Protein AF-A0AAE7MMC0-F1 (afdb_monomer)

Mean predicted aligned error: 6.82 Å

Radius of gyration: 14.6 Å; Cα contacts (8 Å, |Δi|>4): 59; chains: 1; bounding box: 39×28×36 Å

Secondary structure (DSSP, 8-state):
--HHHHHHHHHHTTPPP-SS--TT--EEEE-----STT-S----HHHHHHHHHHHTT--PEEEEHHHHHHHHHHHHHHHHHTT-

Structure (mmCIF, N/CA/C/O backbone):
data_AF-A0AAE7MMC0-F1
#
_entry.id   AF-A0AAE7MMC0-F1
#
loop_
_atom_site.group_PDB
_atom_site.id
_atom_site.type_symbol
_atom_site.label_atom_id
_atom_site.label_alt_id
_atom_site.label_comp_id
_atom_site.label_asym_id
_atom_site.label_entity_id
_atom_site.label_seq_id
_atom_site.pdbx_PDB_ins_code
_atom_site.Cartn_x
_atom_site.Cartn_y
_atom_site.Cartn_z
_atom_site.occupancy
_atom_site.B_iso_or_equiv
_atom_site.auth_seq_id
_atom_site.auth_comp_id
_atom_site.auth_asym_id
_atom_site.auth_atom_id
_atom_site.pdbx_PDB_model_num
ATOM 1 N N . MET A 1 1 ? 3.368 -8.708 6.518 1.00 82.00 1 MET A N 1
ATOM 2 C CA . MET A 1 1 ? 1.906 -8.940 6.651 1.00 82.00 1 MET A CA 1
ATOM 3 C C . MET A 1 1 ? 1.378 -9.693 5.428 1.00 82.00 1 MET A C 1
ATOM 5 O O . MET A 1 1 ? 1.956 -9.578 4.355 1.00 82.00 1 MET A O 1
ATOM 9 N N . THR A 1 2 ? 0.296 -10.479 5.542 1.00 87.62 2 THR A N 1
ATOM 10 C CA . THR A 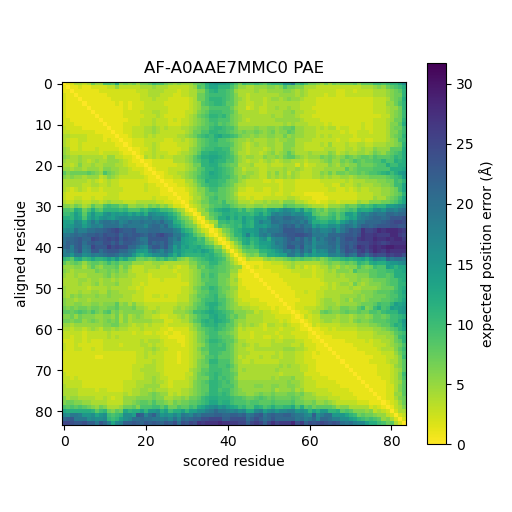1 2 ? -0.305 -11.123 4.355 1.00 87.62 2 THR A CA 1
ATOM 11 C C . THR A 1 2 ? -1.101 -10.117 3.524 1.00 87.62 2 THR A C 1
ATOM 13 O O . THR A 1 2 ? -1.718 -9.200 4.065 1.00 87.62 2 THR A O 1
ATOM 16 N N . ARG A 1 3 ? -1.158 -10.318 2.202 1.00 86.44 3 ARG A N 1
ATOM 17 C CA . ARG A 1 3 ? -1.930 -9.450 1.296 1.00 86.44 3 ARG A CA 1
ATOM 18 C C . ARG A 1 3 ? -3.393 -9.306 1.732 1.00 86.44 3 ARG A C 1
ATOM 20 O O . ARG A 1 3 ? -3.899 -8.195 1.750 1.00 86.44 3 ARG A O 1
ATOM 27 N N . LYS A 1 4 ? -4.039 -10.402 2.146 1.00 90.69 4 LYS A N 1
ATOM 28 C CA . LYS A 1 4 ? -5.441 -10.396 2.598 1.00 90.69 4 LYS A CA 1
ATOM 29 C C . LYS A 1 4 ? -5.653 -9.512 3.835 1.00 90.69 4 LYS A C 1
ATOM 31 O O . LYS A 1 4 ? -6.628 -8.774 3.884 1.00 90.69 4 LYS A O 1
ATOM 36 N N . ARG A 1 5 ? -4.723 -9.541 4.801 1.00 91.00 5 ARG A N 1
ATOM 37 C CA . ARG A 1 5 ? -4.774 -8.666 5.988 1.00 91.00 5 ARG A CA 1
ATOM 38 C C . ARG A 1 5 ? -4.608 -7.195 5.608 1.00 91.00 5 ARG A C 1
ATOM 40 O O . ARG A 1 5 ? -5.378 -6.368 6.074 1.00 91.00 5 ARG A O 1
ATOM 47 N N . ALA A 1 6 ? -3.669 -6.891 4.711 1.00 90.25 6 ALA A N 1
ATOM 48 C CA . ALA A 1 6 ? -3.474 -5.529 4.215 1.00 90.25 6 ALA A CA 1
ATOM 49 C C . ALA A 1 6 ? -4.745 -4.985 3.546 1.00 90.25 6 ALA A C 1
ATOM 51 O O . ALA A 1 6 ? -5.169 -3.873 3.830 1.00 90.25 6 ALA A O 1
ATOM 52 N N . GLN A 1 7 ? -5.376 -5.797 2.694 1.00 92.44 7 GLN A N 1
ATOM 53 C CA . GLN A 1 7 ? -6.610 -5.425 2.002 1.00 92.44 7 GLN A CA 1
ATOM 54 C C . GLN A 1 7 ? -7.757 -5.172 2.982 1.00 92.44 7 GLN A C 1
ATOM 56 O O . GLN A 1 7 ? -8.442 -4.170 2.831 1.00 92.44 7 GLN A O 1
ATOM 61 N N . ALA A 1 8 ? -7.913 -6.024 4.001 1.00 92.25 8 ALA A N 1
ATOM 62 C CA . ALA A 1 8 ? -8.934 -5.848 5.031 1.00 92.25 8 ALA A CA 1
ATOM 63 C C . ALA A 1 8 ? -8.763 -4.534 5.815 1.00 92.25 8 ALA A C 1
ATOM 65 O O . ALA A 1 8 ? -9.749 -3.849 6.074 1.00 92.25 8 ALA A O 1
ATOM 66 N N . LEU A 1 9 ? -7.522 -4.154 6.149 1.00 92.50 9 LEU A N 1
ATOM 67 C CA . LEU A 1 9 ? -7.234 -2.876 6.813 1.00 92.50 9 LEU A CA 1
ATOM 68 C C . LEU A 1 9 ? -7.585 -1.682 5.922 1.00 92.50 9 LEU A C 1
ATOM 70 O O . LEU A 1 9 ? -8.264 -0.770 6.376 1.00 92.50 9 LEU A O 1
ATOM 74 N N . VAL A 1 10 ? -7.170 -1.716 4.650 1.00 92.69 10 VAL A N 1
ATOM 75 C CA . VAL A 1 10 ? -7.477 -0.666 3.663 1.00 92.69 10 VAL A CA 1
ATOM 76 C C . VAL A 1 10 ? -8.990 -0.489 3.522 1.00 92.69 10 VAL A C 1
ATOM 78 O O . VAL A 1 10 ? -9.484 0.628 3.633 1.00 92.69 10 VAL A O 1
ATOM 81 N N . THR A 1 11 ? -9.740 -1.580 3.351 1.00 91.38 11 THR A N 1
ATOM 82 C CA . THR A 1 11 ? -11.206 -1.507 3.267 1.00 91.38 11 THR A CA 1
ATOM 83 C C . THR A 1 11 ? -11.842 -1.034 4.573 1.00 91.38 11 THR A C 1
ATOM 85 O O . THR A 1 11 ? -12.829 -0.311 4.533 1.00 91.38 11 THR A O 1
ATOM 88 N N . GLY A 1 12 ? -11.274 -1.407 5.726 1.00 88.44 12 GLY A N 1
ATOM 89 C CA . GLY A 1 12 ? -11.788 -1.026 7.044 1.00 88.44 12 GLY A CA 1
ATOM 90 C C . GLY A 1 12 ? -11.698 0.473 7.333 1.00 88.44 12 GLY A C 1
ATOM 91 O O . GLY A 1 12 ? -12.555 1.001 8.029 1.00 88.44 12 GLY A O 1
ATOM 92 N N . VAL A 1 13 ? -10.713 1.170 6.756 1.00 90.19 13 VAL A N 1
ATOM 93 C CA . VAL A 1 13 ? -10.581 2.637 6.853 1.00 90.19 13 VAL A CA 1
ATOM 94 C C . VAL A 1 13 ? -11.245 3.382 5.683 1.00 90.19 13 VAL A C 1
ATOM 96 O O . VAL A 1 13 ? -11.015 4.573 5.494 1.00 90.19 13 VAL A O 1
ATOM 99 N N . GLY A 1 14 ? -12.043 2.689 4.862 1.00 89.25 14 GLY A N 1
ATOM 100 C CA . GLY A 1 14 ? -12.758 3.282 3.726 1.00 89.25 14 GLY A CA 1
ATOM 101 C C . GLY A 1 14 ? -11.888 3.581 2.500 1.00 89.25 14 GLY A C 1
ATOM 102 O O . GLY A 1 14 ? -12.301 4.328 1.615 1.00 89.25 14 GLY A O 1
ATOM 103 N N . TRP A 1 15 ? -10.679 3.026 2.422 1.00 91.56 15 TRP A N 1
ATOM 104 C CA . TRP A 1 15 ? -9.802 3.188 1.263 1.00 91.56 15 TRP A CA 1
ATOM 105 C C . TRP A 1 15 ? -10.053 2.107 0.202 1.00 91.56 15 TRP A C 1
ATOM 107 O O . TRP A 1 15 ? -10.514 1.001 0.489 1.00 91.56 15 TRP A O 1
ATOM 117 N N . ASN A 1 16 ? -9.670 2.404 -1.043 1.00 92.19 16 ASN A N 1
ATOM 118 C CA . ASN A 1 16 ? -9.859 1.498 -2.176 1.00 92.19 16 ASN A CA 1
ATOM 119 C C . ASN A 1 16 ? -8.638 0.603 -2.421 1.00 92.19 16 ASN A C 1
ATOM 121 O O . ASN A 1 16 ? -7.521 1.070 -2.651 1.00 92.19 16 ASN A O 1
ATOM 125 N N . VAL A 1 17 ? -8.871 -0.709 -2.453 1.00 90.81 17 VAL A N 1
ATOM 126 C C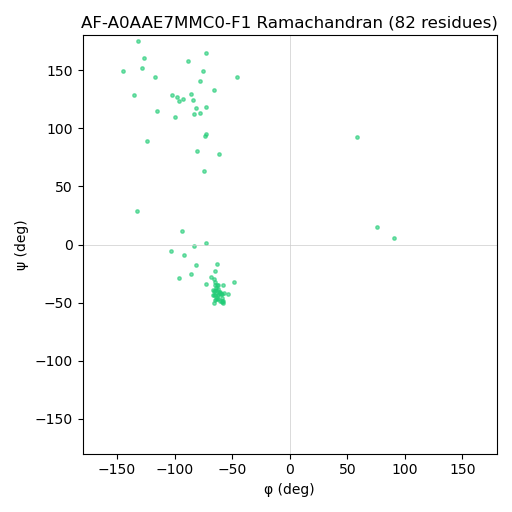A . VAL A 1 17 ? -7.864 -1.711 -2.818 1.00 90.81 17 VAL A CA 1
ATOM 127 C C . VAL A 1 17 ? -7.832 -1.888 -4.334 1.00 90.81 17 VAL A C 1
ATOM 129 O O . VAL A 1 17 ? -8.850 -2.180 -4.952 1.00 90.81 17 VAL A O 1
ATOM 132 N N . GLN A 1 18 ? -6.641 -1.820 -4.934 1.00 87.38 18 GLN A N 1
ATOM 133 C CA . GLN A 1 18 ? -6.438 -2.127 -6.354 1.00 87.38 18 GLN A CA 1
ATOM 134 C C . GLN A 1 18 ? -5.504 -3.332 -6.542 1.00 87.38 18 GLN A C 1
ATOM 136 O O . GLN A 1 18 ? -4.545 -3.547 -5.793 1.00 87.38 18 GLN A O 1
ATOM 141 N N . HIS A 1 19 ? -5.778 -4.153 -7.560 1.00 84.56 19 HIS A N 1
ATOM 142 C CA . HIS A 1 19 ? -4.971 -5.343 -7.862 1.00 84.56 19 HIS A CA 1
ATOM 143 C C . HIS A 1 19 ? -3.750 -5.038 -8.740 1.00 84.56 19 HIS A C 1
ATOM 145 O O . HIS A 1 19 ? -2.747 -5.761 -8.642 1.00 84.56 19 HIS A O 1
ATOM 151 N N . ALA A 1 20 ? -3.816 -3.962 -9.524 1.00 83.44 20 ALA A N 1
ATOM 152 C CA . ALA A 1 20 ? -2.778 -3.453 -10.414 1.00 83.44 20 ALA A CA 1
ATOM 153 C C . ALA A 1 20 ? -2.502 -1.968 -10.123 1.00 83.44 20 ALA A C 1
ATOM 155 O O . ALA A 1 20 ? -3.325 -1.302 -9.501 1.00 83.44 20 ALA A O 1
ATOM 156 N N . VAL A 1 21 ? -1.339 -1.475 -10.557 1.00 83.94 21 VAL A N 1
ATOM 157 C CA . VAL A 1 21 ? -1.004 -0.048 -10.482 1.00 83.94 21 VAL A CA 1
ATOM 158 C C . VAL A 1 21 ? -1.613 0.641 -11.700 1.00 83.94 21 VAL A C 1
ATOM 160 O O . VAL A 1 21 ? -1.369 0.219 -12.827 1.00 83.94 21 VAL A O 1
ATOM 163 N N . THR A 1 22 ? -2.424 1.665 -11.466 1.00 88.00 22 THR A N 1
ATOM 164 C CA . THR A 1 22 ? -3.175 2.404 -12.486 1.00 88.00 22 THR A CA 1
ATOM 165 C C . THR A 1 22 ? -2.999 3.912 -12.299 1.00 88.00 22 THR A C 1
ATOM 167 O O . THR A 1 22 ? -2.440 4.369 -11.298 1.00 88.00 22 THR A O 1
ATOM 170 N N . LYS A 1 23 ? -3.555 4.709 -13.221 1.00 85.94 23 LYS A N 1
ATOM 171 C CA . LYS A 1 23 ? -3.588 6.179 -13.108 1.00 85.94 23 LYS A CA 1
ATOM 172 C C . LYS A 1 23 ? -4.386 6.700 -11.906 1.00 85.94 23 LYS A C 1
ATOM 174 O O . LYS A 1 23 ? -4.229 7.849 -11.515 1.00 85.94 23 LYS A O 1
ATOM 179 N N . GLN A 1 24 ? -5.224 5.854 -11.305 1.00 87.38 24 GLN A N 1
ATOM 180 C CA . GLN A 1 24 ? -5.982 6.174 -10.093 1.00 87.38 24 GLN A CA 1
ATOM 181 C C . GLN A 1 24 ? -5.236 5.771 -8.814 1.00 87.38 24 GLN A C 1
ATOM 183 O O . GLN A 1 24 ? -5.681 6.085 -7.713 1.00 87.38 24 GLN A O 1
ATOM 188 N N . THR A 1 25 ? -4.123 5.039 -8.928 1.00 89.25 25 THR A N 1
ATOM 189 C CA . THR A 1 25 ? -3.346 4.609 -7.766 1.00 89.25 25 THR A CA 1
ATOM 190 C C . THR A 1 25 ? -2.605 5.799 -7.162 1.00 89.25 25 THR A C 1
ATOM 192 O O . THR A 1 25 ? -1.731 6.392 -7.789 1.00 89.25 25 THR A O 1
ATOM 195 N N . THR A 1 26 ? -2.915 6.122 -5.913 1.00 90.31 26 THR A N 1
ATOM 196 C CA . THR A 1 26 ? -2.233 7.177 -5.146 1.00 90.31 26 THR A CA 1
ATOM 197 C C . THR A 1 26 ? -1.123 6.618 -4.256 1.00 90.31 26 THR A C 1
ATOM 199 O O . THR A 1 26 ? -0.123 7.289 -4.008 1.00 90.31 26 THR A O 1
ATOM 202 N N . LEU A 1 27 ? -1.263 5.363 -3.817 1.00 91.38 27 LEU A N 1
ATOM 203 C CA . LEU A 1 27 ? -0.374 4.712 -2.861 1.00 91.38 27 LEU A CA 1
ATOM 204 C C . LEU A 1 27 ? -0.025 3.291 -3.327 1.00 91.38 27 LEU A C 1
ATOM 206 O O . LEU A 1 27 ? -0.914 2.483 -3.599 1.00 91.38 27 LEU A O 1
ATOM 210 N N . LEU A 1 28 ? 1.264 2.961 -3.375 1.00 91.62 28 LEU A N 1
ATOM 211 C CA . LEU A 1 28 ? 1.757 1.602 -3.581 1.00 91.62 28 LEU A CA 1
ATOM 212 C C . LEU A 1 28 ? 2.504 1.132 -2.332 1.00 91.62 28 LEU A C 1
ATOM 214 O O . LEU A 1 28 ? 3.581 1.636 -2.018 1.00 91.62 28 LEU A O 1
ATOM 218 N N . VAL A 1 29 ? 1.961 0.113 -1.664 1.00 89.25 29 VAL A N 1
ATOM 219 C CA . VAL A 1 29 ? 2.646 -0.567 -0.558 1.00 89.25 29 VAL A CA 1
ATOM 220 C C . VAL A 1 29 ? 3.633 -1.579 -1.128 1.00 89.25 29 VAL A C 1
ATOM 222 O O . VAL A 1 29 ? 3.247 -2.541 -1.799 1.00 89.25 29 VAL A O 1
ATOM 225 N N . VAL A 1 30 ? 4.913 -1.363 -0.854 1.00 85.94 30 VAL A N 1
ATOM 226 C CA . VAL A 1 30 ? 6.008 -2.235 -1.265 1.00 85.94 30 VAL A CA 1
ATOM 227 C C . VAL A 1 30 ? 6.386 -3.114 -0.079 1.00 85.94 30 VAL A C 1
ATOM 229 O O . VAL A 1 30 ? 6.937 -2.652 0.919 1.00 85.94 30 VAL A O 1
ATOM 232 N N . GLY A 1 31 ? 6.068 -4.403 -0.188 1.00 75.88 31 GLY A N 1
ATOM 233 C CA . GLY A 1 31 ? 6.569 -5.410 0.739 1.00 75.88 31 GLY A CA 1
ATOM 234 C C . GLY A 1 31 ? 8.015 -5.760 0.405 1.00 75.88 31 GLY A C 1
ATOM 235 O O . GLY A 1 31 ? 8.368 -5.884 -0.768 1.00 75.88 31 GLY A O 1
ATOM 236 N N . TYR A 1 32 ? 8.844 -5.947 1.427 1.00 68.44 32 TYR A N 1
ATOM 237 C CA . TYR A 1 32 ? 10.178 -6.501 1.241 1.00 68.44 32 TYR A CA 1
ATOM 238 C C . TYR A 1 32 ? 10.071 -8.025 1.195 1.00 68.44 32 TYR A C 1
ATOM 240 O O . TYR A 1 32 ? 9.709 -8.659 2.187 1.00 68.44 32 TYR A O 1
ATOM 248 N N . ARG A 1 33 ? 10.341 -8.623 0.034 1.00 60.44 33 ARG A N 1
ATOM 249 C CA . ARG A 1 33 ? 10.441 -10.076 -0.111 1.00 60.44 33 ARG A CA 1
ATOM 250 C C . ARG A 1 33 ? 11.805 -10.379 -0.712 1.00 60.44 33 ARG A C 1
ATOM 252 O O . ARG A 1 33 ? 11.963 -10.400 -1.919 1.00 60.44 33 ARG A O 1
ATOM 259 N N . GLN A 1 34 ? 12.808 -10.553 0.140 1.00 55.47 34 GLN A N 1
ATOM 260 C CA . GLN A 1 34 ? 14.125 -10.989 -0.309 1.00 55.47 34 GLN A CA 1
ATOM 261 C C . GLN A 1 34 ? 14.024 -12.476 -0.662 1.00 55.47 34 GLN A C 1
ATOM 263 O O . GLN A 1 34 ? 14.072 -13.336 0.213 1.00 55.47 34 GLN A O 1
ATOM 268 N N . THR A 1 35 ? 13.772 -12.789 -1.931 1.00 56.88 35 THR A N 1
ATOM 269 C CA . THR A 1 35 ? 13.678 -14.181 -2.395 1.00 56.88 35 THR A CA 1
ATOM 270 C C . THR A 1 35 ? 15.046 -14.802 -2.663 1.00 56.88 35 THR A C 1
ATOM 272 O O . THR A 1 35 ? 15.146 -16.025 -2.707 1.00 56.88 35 THR A O 1
ATOM 275 N N . LYS A 1 36 ? 16.101 -13.988 -2.816 1.00 58.88 36 LYS A N 1
ATOM 276 C CA . LYS A 1 36 ? 17.492 -14.426 -3.002 1.00 58.88 36 LYS A CA 1
ATOM 277 C C . LYS A 1 36 ? 18.467 -13.472 -2.309 1.00 58.88 36 LYS A C 1
ATOM 279 O O . LYS A 1 36 ? 18.212 -12.274 -2.225 1.00 58.88 36 LYS A O 1
ATOM 284 N N . LEU A 1 37 ? 19.599 -14.012 -1.853 1.00 57.31 37 LEU A N 1
ATOM 285 C CA . LEU A 1 37 ? 20.662 -13.281 -1.147 1.00 57.31 37 LEU A CA 1
ATOM 286 C C . LEU A 1 37 ? 21.353 -12.217 -2.029 1.00 57.31 37 LEU A C 1
ATOM 288 O O . LEU A 1 37 ? 21.915 -11.261 -1.509 1.00 57.31 37 LEU A O 1
ATOM 292 N N . THR A 1 38 ? 21.283 -12.364 -3.357 1.00 58.09 38 THR A N 1
ATOM 293 C CA . THR A 1 38 ? 21.995 -11.530 -4.341 1.00 58.09 38 THR A CA 1
ATOM 294 C C . THR A 1 38 ? 21.104 -11.050 -5.490 1.00 58.09 38 THR A C 1
ATOM 296 O O . THR A 1 38 ? 21.602 -10.879 -6.598 1.00 58.09 38 THR A O 1
ATOM 299 N N . ASP A 1 39 ? 19.794 -10.866 -5.286 1.00 51.53 39 ASP A N 1
ATOM 300 C CA . ASP A 1 39 ? 18.973 -10.233 -6.330 1.00 51.53 39 ASP A CA 1
ATOM 301 C C . ASP A 1 39 ? 19.199 -8.712 -6.291 1.00 51.53 39 ASP A C 1
ATOM 303 O O . ASP A 1 39 ? 18.843 -8.070 -5.292 1.00 51.53 39 ASP A O 1
ATOM 307 N N . PRO A 1 40 ? 19.812 -8.108 -7.329 1.00 49.84 40 PRO A N 1
ATOM 308 C CA . PRO A 1 40 ? 20.027 -6.677 -7.366 1.00 49.84 40 PRO A CA 1
ATOM 309 C C . PRO A 1 40 ? 18.669 -6.031 -7.613 1.00 49.84 40 PRO A C 1
ATOM 311 O O . PRO A 1 40 ? 18.224 -5.908 -8.746 1.00 49.84 40 PRO A O 1
ATOM 314 N N . LEU A 1 41 ? 18.010 -5.636 -6.522 1.00 54.75 41 LEU A N 1
ATOM 315 C CA . LEU A 1 41 ? 16.704 -4.986 -6.516 1.00 54.75 41 LEU A CA 1
ATOM 316 C C . LEU A 1 41 ? 15.639 -5.864 -7.191 1.00 54.75 41 LEU A C 1
ATOM 318 O O . LEU A 1 41 ? 15.395 -5.743 -8.385 1.00 54.75 41 LEU A O 1
ATOM 322 N N . ASP A 1 42 ? 14.934 -6.681 -6.405 1.00 55.47 42 ASP A N 1
ATOM 323 C CA . ASP A 1 42 ? 13.682 -7.329 -6.818 1.00 55.47 42 ASP A CA 1
ATOM 324 C C . ASP A 1 42 ? 12.622 -6.248 -7.133 1.00 55.47 42 ASP A C 1
ATOM 326 O O . ASP A 1 42 ? 11.773 -5.855 -6.322 1.00 55.47 42 ASP A O 1
ATOM 330 N N . GLN A 1 43 ? 12.751 -5.633 -8.309 1.00 63.06 43 GLN A N 1
ATOM 331 C CA . GLN A 1 43 ? 11.858 -4.612 -8.816 1.00 63.06 43 GLN A CA 1
ATOM 332 C C . GLN A 1 43 ? 10.650 -5.333 -9.389 1.00 63.06 43 GLN A C 1
ATOM 334 O O . GLN A 1 43 ? 10.542 -5.542 -10.596 1.00 63.06 43 GLN A O 1
ATOM 339 N N . SER A 1 44 ? 9.729 -5.728 -8.505 1.00 74.88 44 SER A N 1
ATOM 340 C CA . SER A 1 44 ? 8.452 -6.297 -8.937 1.00 74.88 44 SER A CA 1
ATOM 341 C C . SER A 1 44 ? 7.851 -5.441 -10.061 1.00 74.88 44 SER A C 1
ATOM 343 O O . SER A 1 44 ? 7.949 -4.211 -10.025 1.00 74.88 44 SER A O 1
ATOM 345 N N . ARG A 1 45 ? 7.185 -6.064 -11.042 1.00 79.19 45 ARG A N 1
ATOM 346 C CA . ARG A 1 45 ? 6.571 -5.347 -12.182 1.00 79.19 45 ARG A CA 1
ATOM 347 C C . ARG A 1 45 ? 5.727 -4.142 -11.738 1.00 79.19 45 ARG A C 1
ATOM 349 O O . ARG A 1 45 ? 5.723 -3.116 -12.398 1.00 79.19 45 ARG A O 1
ATOM 356 N N . LYS A 1 46 ? 5.091 -4.229 -10.562 1.00 81.81 46 LYS A N 1
ATOM 357 C CA . LYS A 1 46 ? 4.324 -3.135 -9.945 1.00 81.81 46 LYS A CA 1
ATOM 358 C C . LYS A 1 46 ? 5.178 -1.930 -9.556 1.00 81.81 46 LYS A C 1
ATOM 360 O O . LYS A 1 46 ? 4.734 -0.803 -9.737 1.00 81.81 46 LYS A O 1
ATOM 365 N N . LYS A 1 47 ? 6.382 -2.158 -9.025 1.00 83.38 47 LYS A N 1
ATOM 366 C CA . LYS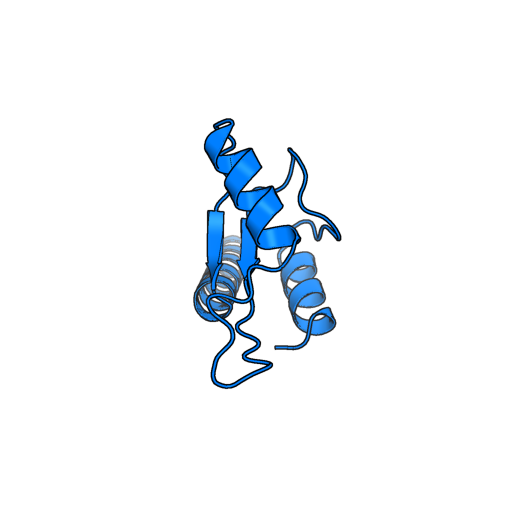 A 1 47 ? 7.332 -1.092 -8.687 1.00 83.38 47 LYS A CA 1
ATOM 367 C C . LYS A 1 47 ? 7.794 -0.372 -9.953 1.00 83.38 47 LYS A C 1
ATOM 369 O O . LYS A 1 47 ? 7.782 0.851 -9.964 1.00 83.38 47 LYS A O 1
ATOM 374 N N . LEU A 1 48 ? 8.111 -1.110 -11.018 1.00 85.31 48 LEU A N 1
ATOM 375 C CA . LEU A 1 48 ? 8.474 -0.525 -12.315 1.00 85.31 48 LEU A CA 1
ATOM 376 C C . LEU A 1 48 ? 7.338 0.326 -12.895 1.00 85.31 48 LEU A C 1
ATOM 378 O O . LEU A 1 48 ? 7.563 1.482 -13.237 1.00 85.31 48 LEU A O 1
ATOM 382 N N . THR A 1 49 ? 6.106 -0.195 -12.926 1.00 86.00 49 THR A N 1
ATOM 383 C CA . THR A 1 49 ? 4.934 0.570 -13.388 1.00 86.00 49 THR A CA 1
ATOM 384 C C . THR A 1 49 ? 4.699 1.821 -12.543 1.00 86.00 49 THR A C 1
ATOM 386 O O . THR A 1 49 ? 4.440 2.889 -13.083 1.00 86.00 49 THR A O 1
ATOM 389 N N . ALA A 1 50 ? 4.819 1.719 -11.218 1.00 87.56 50 ALA A N 1
ATOM 390 C CA . ALA A 1 50 ? 4.675 2.864 -10.325 1.00 87.56 50 ALA A CA 1
ATOM 391 C C . ALA A 1 50 ? 5.751 3.935 -10.546 1.00 87.56 50 ALA A C 1
ATOM 393 O O . ALA A 1 50 ? 5.441 5.122 -10.491 1.00 87.56 50 ALA A O 1
ATOM 394 N N . LEU A 1 51 ? 6.997 3.530 -10.806 1.00 87.38 51 LEU A N 1
ATOM 395 C CA . LEU A 1 51 ? 8.078 4.456 -11.140 1.00 87.38 51 LEU A CA 1
ATOM 396 C C . LEU A 1 51 ? 7.833 5.135 -12.490 1.00 87.38 51 LEU A C 1
ATOM 398 O O . LEU A 1 51 ? 7.970 6.351 -12.567 1.00 87.38 51 LEU A O 1
ATOM 402 N N . ALA A 1 52 ? 7.400 4.386 -13.509 1.00 88.56 52 ALA A N 1
ATOM 403 C CA . ALA A 1 52 ? 7.055 4.942 -14.817 1.00 88.56 52 ALA A CA 1
ATOM 404 C C . ALA A 1 52 ? 5.944 6.000 -14.705 1.00 88.56 52 ALA A C 1
ATOM 406 O O . ALA A 1 52 ? 6.123 7.133 -15.138 1.00 88.56 52 ALA A O 1
ATOM 407 N N . LEU A 1 53 ? 4.850 5.682 -14.008 1.00 88.62 53 LEU A N 1
ATOM 408 C CA . LEU A 1 53 ? 3.751 6.625 -13.776 1.00 88.62 53 LEU A CA 1
ATOM 409 C C . LEU A 1 53 ? 4.184 7.853 -12.962 1.00 88.62 53 LEU A C 1
ATOM 411 O O . LEU A 1 53 ? 3.718 8.965 -13.203 1.00 88.62 53 LEU A O 1
ATOM 415 N N . LYS A 1 54 ? 5.100 7.678 -12.004 1.00 89.00 54 LYS A N 1
ATOM 416 C CA . LYS A 1 54 ? 5.676 8.797 -11.253 1.00 89.00 54 LYS A CA 1
ATOM 417 C C . LYS A 1 54 ? 6.526 9.703 -12.154 1.00 89.00 54 LYS A C 1
ATOM 419 O O . LYS A 1 54 ? 6.449 10.920 -12.011 1.00 89.00 54 LYS A O 1
ATOM 424 N N . CYS A 1 55 ? 7.290 9.136 -13.091 1.00 88.56 55 CYS A N 1
ATOM 425 C CA . CYS A 1 55 ? 8.014 9.894 -14.118 1.00 88.56 55 CYS A CA 1
ATOM 426 C C . CYS A 1 55 ? 7.066 10.633 -15.076 1.00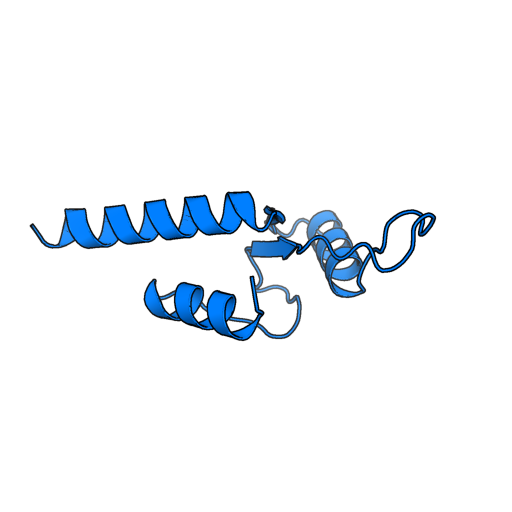 88.56 55 CYS A C 1
ATOM 428 O O . CYS A 1 55 ? 7.383 11.739 -15.498 1.00 88.56 55 CYS A O 1
ATOM 430 N N . GLU A 1 56 ? 5.883 10.080 -15.352 1.00 90.56 56 GLU A N 1
ATOM 431 C CA . GLU A 1 56 ? 4.804 10.746 -16.103 1.00 90.56 56 GLU A CA 1
ATOM 432 C C . GLU A 1 56 ? 4.095 11.866 -15.306 1.00 90.56 56 GLU A C 1
ATOM 434 O O . GLU A 1 56 ? 3.157 12.487 -15.802 1.00 90.56 56 GLU A O 1
ATOM 439 N N . GLY A 1 57 ? 4.523 12.148 -14.070 1.00 90.25 57 GLY A N 1
ATOM 440 C CA . GLY A 1 57 ? 3.986 13.230 -13.238 1.00 90.25 57 GLY A CA 1
ATOM 441 C C . GLY A 1 57 ? 2.814 12.830 -12.338 1.00 90.25 57 GLY A C 1
ATOM 442 O O . GLY A 1 57 ? 2.249 13.683 -11.649 1.00 90.25 57 GLY A O 1
ATOM 443 N N . GLN A 1 58 ? 2.447 11.545 -12.282 1.00 89.56 58 GLN A N 1
ATOM 444 C CA . GLN A 1 58 ? 1.423 11.077 -11.350 1.00 89.56 58 GLN A CA 1
ATOM 445 C C . GLN A 1 58 ? 1.909 11.222 -9.902 1.00 89.56 58 GLN A C 1
ATOM 447 O O . GLN A 1 58 ? 3.006 10.784 -9.542 1.00 89.56 58 GLN A O 1
ATOM 452 N N . LYS A 1 59 ? 1.052 11.772 -9.031 1.00 88.81 59 LYS A N 1
ATOM 453 C CA . LYS A 1 59 ? 1.280 11.858 -7.577 1.00 88.81 59 LYS A CA 1
ATOM 454 C C . LYS A 1 59 ? 1.098 10.489 -6.905 1.00 88.81 59 LYS A C 1
ATOM 456 O O . LYS A 1 59 ? 0.199 10.299 -6.091 1.00 88.81 59 LYS A O 1
ATOM 461 N N . LEU A 1 60 ? 1.941 9.530 -7.273 1.00 90.31 60 LEU A N 1
ATOM 462 C CA . LEU A 1 60 ? 1.981 8.188 -6.703 1.00 90.31 60 LEU A CA 1
ATOM 463 C C . LEU A 1 60 ? 3.088 8.104 -5.646 1.00 90.31 60 LEU A C 1
ATOM 465 O O . LEU A 1 60 ? 4.255 8.406 -5.912 1.00 90.31 60 LEU A O 1
ATOM 469 N N . GLN A 1 61 ? 2.730 7.653 -4.446 1.00 91.12 61 GLN A N 1
ATOM 470 C CA . GLN A 1 61 ? 3.669 7.418 -3.351 1.00 91.12 61 GLN A CA 1
ATOM 471 C C . GLN A 1 61 ? 3.973 5.926 -3.213 1.00 91.12 61 GLN A 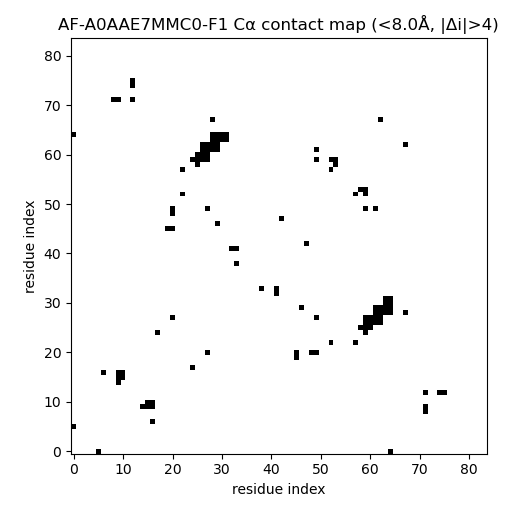C 1
ATOM 473 O O . GLN A 1 61 ? 3.064 5.103 -3.131 1.00 91.12 61 GLN A O 1
ATOM 478 N N . LEU A 1 62 ? 5.258 5.575 -3.171 1.00 90.06 62 LEU A N 1
ATOM 479 C CA . LEU A 1 62 ? 5.707 4.232 -2.819 1.00 90.06 62 LEU A CA 1
ATOM 480 C C . LEU A 1 62 ? 6.060 4.244 -1.336 1.00 90.06 62 LEU A C 1
ATOM 482 O O . LEU A 1 62 ? 6.896 5.047 -0.931 1.00 90.06 62 LEU A O 1
ATOM 486 N N . ILE A 1 63 ? 5.436 3.368 -0.555 1.00 90.88 63 ILE A N 1
ATOM 487 C CA . ILE A 1 63 ? 5.652 3.286 0.891 1.00 90.88 63 ILE A CA 1
ATOM 488 C C . ILE A 1 63 ? 5.976 1.857 1.316 1.00 90.88 63 ILE A C 1
ATOM 490 O O . ILE A 1 63 ? 5.541 0.887 0.691 1.00 90.88 63 ILE A O 1
ATOM 494 N N . SER A 1 64 ? 6.731 1.724 2.394 1.00 89.06 64 SER A N 1
ATOM 495 C CA . SER A 1 64 ? 7.012 0.449 3.051 1.00 89.06 64 SER A CA 1
ATOM 496 C C . SER A 1 64 ? 5.791 -0.093 3.804 1.00 89.06 64 SER A C 1
ATOM 498 O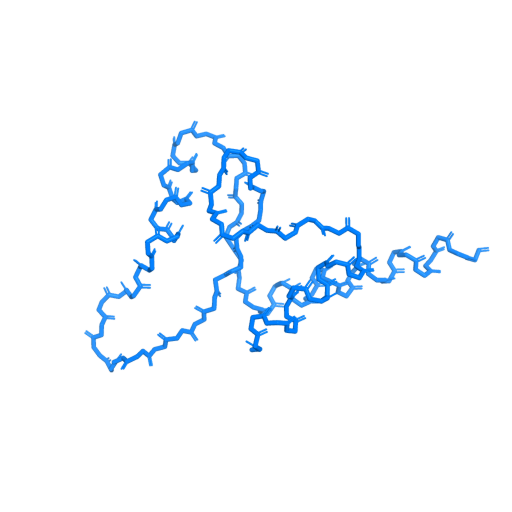 O . SER A 1 64 ? 4.840 0.630 4.109 1.00 89.06 64 SER A O 1
ATOM 500 N N . GLU A 1 65 ? 5.834 -1.375 4.177 1.00 88.81 65 GLU A N 1
ATOM 501 C CA . GLU A 1 65 ? 4.817 -1.968 5.060 1.00 88.81 65 GLU A CA 1
ATOM 502 C C . GLU A 1 65 ? 4.723 -1.231 6.412 1.00 88.81 65 GLU A C 1
ATOM 504 O O . GLU A 1 65 ? 3.631 -1.068 6.952 1.00 88.81 65 GLU 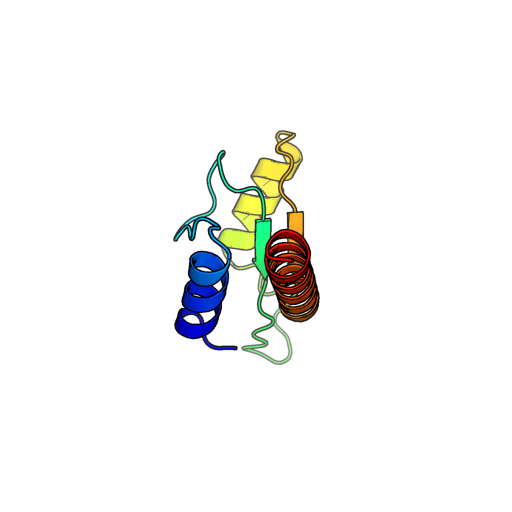A O 1
ATOM 509 N N . LYS A 1 66 ? 5.850 -0.729 6.936 1.00 89.75 66 LYS A N 1
ATOM 510 C CA . LYS A 1 66 ? 5.889 0.028 8.195 1.00 89.75 66 LYS A CA 1
ATOM 511 C C . LYS A 1 66 ? 5.136 1.354 8.080 1.00 89.75 66 LYS A C 1
ATOM 513 O O . LYS A 1 66 ? 4.286 1.649 8.914 1.00 89.75 66 LYS A O 1
ATOM 518 N N . GLU A 1 67 ? 5.428 2.138 7.046 1.00 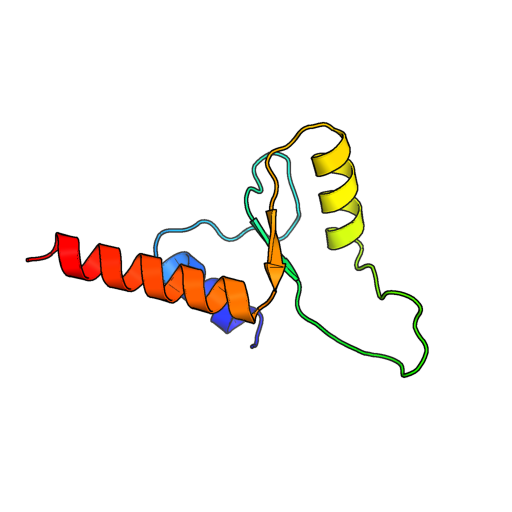91.94 67 GLU A N 1
ATOM 519 C CA . GLU A 1 67 ? 4.748 3.417 6.789 1.00 91.94 67 GLU A CA 1
ATOM 520 C C . GLU A 1 67 ? 3.260 3.218 6.500 1.00 91.94 67 GLU A C 1
ATOM 522 O O . GLU A 1 67 ? 2.433 4.021 6.925 1.00 91.94 67 GLU A O 1
ATOM 527 N N . PHE A 1 68 ? 2.906 2.122 5.826 1.00 92.94 68 PHE A N 1
ATOM 528 C CA . PHE A 1 68 ? 1.514 1.749 5.606 1.00 92.94 68 PHE A CA 1
ATOM 529 C C . PHE A 1 68 ? 0.764 1.567 6.930 1.00 92.94 68 PHE A C 1
ATOM 531 O O . PHE A 1 68 ? -0.305 2.144 7.108 1.00 92.94 68 PHE A O 1
ATOM 538 N N . LEU A 1 69 ? 1.330 0.810 7.873 1.00 91.81 69 LEU A N 1
ATOM 539 C CA . LEU A 1 69 ? 0.696 0.581 9.173 1.00 91.81 69 LEU A CA 1
ATOM 540 C C . LEU A 1 69 ? 0.547 1.872 9.987 1.00 91.81 69 LEU A C 1
ATOM 542 O O . LEU A 1 69 ? -0.479 2.050 10.638 1.00 91.81 69 LEU A O 1
ATOM 546 N N . LEU A 1 70 ? 1.525 2.782 9.917 1.00 93.88 70 LEU A N 1
ATOM 547 C CA . LEU A 1 70 ? 1.424 4.098 10.557 1.00 93.88 70 LEU A CA 1
ATOM 548 C C . LEU A 1 70 ? 0.265 4.914 9.976 1.00 93.88 70 LEU A C 1
ATOM 550 O O . LEU A 1 70 ? -0.566 5.400 10.734 1.00 93.88 70 LEU A O 1
ATOM 554 N N . LYS A 1 71 ? 0.139 4.976 8.646 1.00 93.25 71 LYS A N 1
ATOM 555 C CA . LYS A 1 71 ? -0.972 5.682 7.990 1.00 93.25 71 LYS A CA 1
ATOM 556 C C . LYS A 1 71 ? -2.342 5.088 8.312 1.00 93.25 71 LYS A C 1
ATOM 558 O O . LYS A 1 71 ? -3.311 5.827 8.470 1.00 93.25 71 LYS A O 1
ATOM 563 N N . ILE A 1 72 ? -2.438 3.759 8.401 1.00 93.25 72 ILE A N 1
ATOM 564 C CA . ILE A 1 72 ? -3.672 3.091 8.832 1.00 93.25 72 ILE A CA 1
ATOM 565 C C . ILE A 1 72 ? -4.004 3.481 10.270 1.00 93.25 72 ILE A C 1
ATOM 567 O O . ILE A 1 72 ? -5.145 3.837 10.537 1.00 93.25 72 ILE A O 1
ATOM 571 N N . LYS A 1 73 ? -3.018 3.464 11.175 1.00 93.00 73 LYS A N 1
ATOM 572 C CA . LYS A 1 73 ? -3.212 3.891 12.563 1.00 93.00 73 LYS A CA 1
ATOM 573 C C . LYS A 1 73 ? -3.708 5.338 12.637 1.00 93.00 73 LYS A C 1
ATOM 575 O O . LYS A 1 73 ? -4.730 5.576 13.259 1.00 93.00 73 LYS A O 1
ATOM 580 N N . GLU A 1 74 ? -3.049 6.264 11.942 1.00 92.69 74 GLU A N 1
ATOM 581 C CA . GLU A 1 74 ? -3.468 7.673 11.868 1.00 92.69 74 GLU A CA 1
ATOM 582 C C . GLU A 1 74 ? -4.903 7.821 11.342 1.00 92.69 74 GLU A C 1
ATOM 584 O O . GLU A 1 74 ? -5.683 8.597 11.885 1.00 92.69 74 GLU A O 1
ATOM 589 N N . SER A 1 75 ? -5.273 7.048 10.315 1.00 91.38 75 SER A N 1
ATOM 590 C CA . SER A 1 75 ? -6.630 7.073 9.749 1.00 91.38 75 SER A CA 1
ATOM 591 C C . SER A 1 75 ? -7.669 6.553 10.743 1.00 91.38 75 SER A C 1
ATOM 593 O O . SER A 1 75 ? -8.758 7.107 10.848 1.00 91.38 75 SER A O 1
ATOM 595 N N . ILE A 1 76 ? -7.333 5.500 11.490 1.00 90.56 76 ILE A N 1
ATOM 596 C CA . ILE A 1 7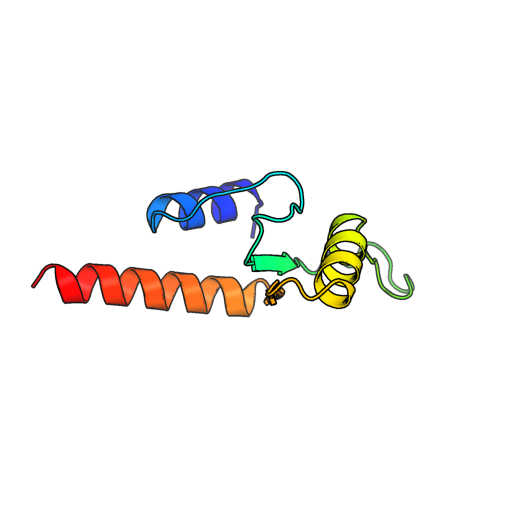6 ? -8.188 4.954 12.546 1.00 90.56 76 ILE A CA 1
ATOM 597 C C . ILE A 1 76 ? -8.346 5.972 13.681 1.00 90.56 76 ILE A C 1
ATOM 599 O O . ILE A 1 76 ? -9.470 6.242 14.096 1.00 90.56 76 ILE A O 1
ATOM 603 N N . ASP A 1 77 ? -7.249 6.570 14.144 1.00 90.50 77 ASP A N 1
ATOM 604 C CA . ASP A 1 77 ? -7.267 7.578 15.207 1.00 90.50 77 ASP A CA 1
ATOM 605 C C . ASP A 1 77 ? -8.149 8.775 14.802 1.00 90.50 77 ASP A C 1
ATOM 607 O O . ASP A 1 77 ? -8.986 9.217 15.586 1.00 90.50 77 ASP A O 1
ATOM 611 N N . GLN A 1 78 ? -8.049 9.244 13.552 1.00 87.88 78 GLN A N 1
ATOM 612 C CA . GLN A 1 78 ? -8.922 10.293 13.009 1.00 87.88 78 GLN A CA 1
ATOM 613 C C . GLN A 1 78 ? -10.398 9.884 12.980 1.00 87.88 78 GLN A C 1
ATOM 615 O O . GLN A 1 78 ? -11.259 10.684 13.338 1.00 87.88 78 GLN A O 1
ATOM 620 N N . LEU A 1 79 ? -10.706 8.650 12.572 1.00 84.75 79 LEU A N 1
ATOM 621 C CA . LEU A 1 79 ? -12.081 8.148 12.575 1.00 84.75 79 LEU A CA 1
ATOM 622 C C . LEU A 1 79 ? -12.670 8.144 13.989 1.00 84.75 79 LEU A C 1
ATOM 624 O O . LEU A 1 79 ? -13.809 8.560 14.155 1.00 84.75 79 LEU A O 1
ATOM 628 N N . TYR A 1 80 ? -11.904 7.737 15.004 1.00 81.44 80 TYR A N 1
ATOM 629 C CA . TYR A 1 80 ? -12.374 7.737 16.392 1.00 81.44 80 TYR A CA 1
ATOM 630 C C . TYR A 1 80 ? -12.479 9.139 17.005 1.00 81.44 80 TYR A C 1
ATOM 632 O O . TYR A 1 80 ? -13.391 9.375 17.791 1.00 81.44 80 TYR A O 1
ATOM 640 N N . GLN A 1 81 ? -11.601 10.077 16.637 1.00 76.88 81 GLN A N 1
ATOM 641 C CA . GLN A 1 81 ? -11.702 11.476 17.082 1.00 76.88 81 GLN A CA 1
ATOM 642 C C . GLN A 1 81 ? -12.914 12.204 16.481 1.00 76.88 81 GLN A C 1
ATOM 644 O O . GLN A 1 81 ? -13.448 13.103 17.111 1.00 76.88 81 GLN A O 1
ATOM 649 N N . ASN A 1 82 ? -13.380 11.799 15.296 1.00 62.53 82 ASN A N 1
ATOM 650 C CA . ASN A 1 82 ? -14.562 12.379 14.646 1.00 62.53 82 ASN A CA 1
ATOM 651 C C . ASN A 1 82 ? -15.901 11.782 15.134 1.00 62.53 82 ASN A C 1
ATOM 653 O O . ASN A 1 82 ? -16.955 12.159 14.625 1.00 62.53 82 ASN A O 1
ATOM 657 N N . VAL A 1 83 ? -15.865 10.807 16.049 1.00 59.44 83 VAL A N 1
ATOM 658 C CA . VAL A 1 83 ? -17.050 10.104 16.580 1.00 59.44 83 VAL A CA 1
ATOM 659 C C . VAL A 1 83 ? -17.426 10.592 17.993 1.00 59.44 83 VAL A C 1
ATOM 661 O O . VAL A 1 83 ? -18.476 10.208 18.506 1.00 59.44 83 VAL A O 1
ATOM 664 N N . ILE A 1 84 ? -16.610 11.459 18.603 1.00 47.19 84 ILE A N 1
ATOM 665 C CA . ILE A 1 84 ? -16.859 12.126 19.895 1.00 47.19 84 ILE A CA 1
ATOM 666 C C . ILE A 1 84 ? -17.283 13.571 19.632 1.00 47.19 84 ILE A C 1
ATOM 668 O O . ILE A 1 84 ? -18.232 14.027 20.308 1.00 47.19 84 ILE A O 1
#

Organism: Enterococcus gallinarum (NCBI:txid1353)

Solvent-accessible surface area (backbone atoms only — not comparable to full-atom values): 5348 Å² total; per-residue (Å²): 134,56,70,68,58,54,48,52,54,39,50,71,74,74,43,86,84,74,98,67,80,51,97,83,47,50,72,44,79,48,74,89,74,84,87,53,100,79,59,86,69,84,66,49,72,59,55,51,52,48,49,52,44,35,74,75,66,45,81,51,43,79,38,43,60,66,57,48,52,51,54,52,49,54,50,49,53,51,55,58,64,74,73,112

Sequence (84 aa):
MTRKRAQALVTGVGWNVQHAVTKQTTLLVVGYRQTKLTDPLDQSRKKLTALALKCEGQKLQLISEKEFLLKIKESIDQLYQNVI

pLDDT: mean 82.87, std 12.7, range [47.19, 93.88]

Foldseek 3Di:
DDPVVLCVLCVVLVHDDDPADDLPAQEDEDEDDCPDPDDPDPCDPRNVVQVVVVVVVRNHDYDYPVVSVVVSVVSVVVVVVVVD

InterPro domains:
  IPR036420 BRCT domain superfamily [G3DSA:3.40.50.10190] (1-74)